Protein AF-A0A2I6QJF5-F1 (afdb_monomer)

Foldseek 3Di:
DDPDVPVVVVVVVQCVVCQVVFHKDFDFAQDPALFQQFKKWFFDDFDDDPDPDTDTDTPDIGHRDDSVVSVVQNVVSRMTTGPVDIGHDPVSVVVVVVVVVVVVPDDDPDD

Secondary structure (DSSP, 8-state):
--S-HHHHHHHHHHHHHHHHTT--EEEEEPPSS--SSSEEEEEEEEEP-SSSS-EEEEEEEEES--HHHHHHHHHHT-EEEEEEEEE--HHHHHHHHHHHHHHHTS-----

pLDDT: mean 85.89, std 14.0, range [46.5, 98.44]

Radius of gyration: 16.75 Å; Cα contacts (8 Å, |Δi|>4): 140; chains: 1; bounding box: 39×40×41 Å

Solvent-accessible surface area (backbone atoms only — not comparable to full-atom values): 6633 Å² total; per-residue (Å²): 135,80,89,56,61,67,63,49,52,49,52,51,62,70,45,43,63,47,16,72,73,70,38,82,42,68,50,69,41,83,59,93,63,51,62,39,91,42,32,35,33,32,57,45,57,76,45,92,68,98,56,101,65,88,48,58,38,79,66,42,82,45,74,45,46,56,57,72,57,22,42,52,35,51,74,65,69,49,37,20,33,53,66,85,50,74,45,59,47,68,72,57,52,55,49,52,50,53,53,53,54,52,63,72,65,57,81,80,80,80,126

Structure (mmCIF, N/CA/C/O backbone):
data_AF-A0A2I6QJF5-F1
#
_entry.id   AF-A0A2I6QJF5-F1
#
loop_
_atom_site.group_PDB
_atom_site.id
_atom_site.type_symbol
_atom_site.label_atom_id
_atom_site.label_alt_id
_atom_site.label_comp_id
_atom_site.label_asym_id
_atom_site.label_entity_id
_atom_site.label_seq_id
_atom_site.pdbx_PDB_ins_code
_atom_site.Cartn_x
_atom_site.Cartn_y
_atom_site.Cartn_z
_atom_site.occupancy
_atom_site.B_iso_or_equiv
_atom_site.auth_seq_id
_atom_site.auth_comp_id
_atom_site.auth_asym_id
_atom_site.auth_atom_id
_atom_site.pdbx_PDB_model_num
ATOM 1 N N . MET A 1 1 ? 16.680 3.646 -1.597 1.00 62.09 1 MET A N 1
ATOM 2 C CA . MET A 1 1 ? 17.160 3.386 -2.972 1.00 62.09 1 MET A CA 1
ATOM 3 C C . MET A 1 1 ? 16.337 2.227 -3.504 1.00 62.09 1 MET A C 1
ATOM 5 O O . MET A 1 1 ? 16.114 1.297 -2.740 1.00 62.09 1 MET A O 1
ATOM 9 N N . ILE A 1 2 ? 15.810 2.315 -4.723 1.00 76.06 2 ILE A N 1
ATOM 10 C CA . ILE A 1 2 ? 15.046 1.218 -5.335 1.00 76.06 2 ILE A CA 1
ATOM 11 C C . ILE A 1 2 ? 16.061 0.307 -6.022 1.00 76.06 2 ILE A C 1
ATOM 13 O O . ILE A 1 2 ? 16.848 0.794 -6.826 1.00 76.06 2 ILE A O 1
ATOM 17 N N . ALA A 1 3 ? 16.087 -0.975 -5.656 1.00 81.00 3 ALA A N 1
ATOM 18 C CA . ALA A 1 3 ? 17.072 -1.920 -6.182 1.00 81.00 3 ALA A CA 1
ATOM 19 C C . ALA A 1 3 ? 16.746 -2.375 -7.614 1.00 81.00 3 ALA A C 1
ATOM 21 O O . ALA A 1 3 ? 17.657 -2.574 -8.411 1.00 81.00 3 ALA A O 1
ATOM 22 N N . ASP A 1 4 ? 15.457 -2.507 -7.936 1.00 87.94 4 ASP A N 1
ATOM 23 C CA . ASP A 1 4 ? 14.967 -2.917 -9.253 1.00 87.94 4 ASP A CA 1
ATOM 24 C C . ASP A 1 4 ? 14.174 -1.774 -9.901 1.00 87.94 4 ASP A C 1
ATOM 26 O O . ASP A 1 4 ? 12.985 -1.560 -9.637 1.00 87.94 4 ASP A O 1
ATOM 30 N N . GLU A 1 5 ? 14.867 -0.981 -10.719 1.00 91.25 5 GLU A N 1
ATOM 31 C CA . GLU A 1 5 ? 14.258 0.145 -11.423 1.00 91.25 5 GLU A CA 1
ATOM 32 C C . GLU A 1 5 ? 13.252 -0.292 -12.491 1.00 91.25 5 GLU A C 1
ATOM 34 O O . GLU A 1 5 ? 12.277 0.423 -12.732 1.00 91.25 5 GLU A O 1
ATOM 39 N N . ASP A 1 6 ? 13.456 -1.442 -13.133 1.00 92.00 6 ASP A N 1
ATOM 40 C CA . ASP A 1 6 ? 12.595 -1.905 -14.221 1.00 92.00 6 ASP A CA 1
ATOM 41 C C . ASP A 1 6 ? 11.254 -2.400 -13.686 1.00 92.00 6 ASP A C 1
ATOM 43 O O . ASP A 1 6 ? 10.202 -2.020 -14.221 1.00 92.00 6 ASP A O 1
ATOM 47 N N . ALA A 1 7 ? 11.272 -3.148 -12.579 1.00 87.62 7 ALA A N 1
ATOM 48 C CA . ALA A 1 7 ? 10.066 -3.530 -11.854 1.00 87.62 7 ALA A CA 1
ATOM 49 C C . ALA A 1 7 ? 9.296 -2.293 -11.369 1.00 87.62 7 ALA A C 1
ATOM 51 O O . ALA A 1 7 ? 8.074 -2.216 -11.526 1.00 87.62 7 ALA A O 1
ATOM 52 N N . PHE A 1 8 ? 9.999 -1.279 -10.852 1.00 88.88 8 PHE A N 1
ATOM 53 C CA . PHE A 1 8 ? 9.363 -0.028 -10.446 1.00 88.88 8 PHE A CA 1
ATOM 54 C C . PHE A 1 8 ? 8.737 0.720 -11.631 1.00 88.88 8 PHE A C 1
ATOM 56 O O . PHE A 1 8 ? 7.577 1.128 -11.563 1.00 88.88 8 PHE A O 1
ATOM 63 N N . ARG A 1 9 ? 9.454 0.864 -12.752 1.00 91.75 9 ARG A N 1
ATOM 64 C CA . ARG A 1 9 ? 8.920 1.499 -13.969 1.00 91.75 9 ARG A CA 1
ATOM 65 C C . ARG A 1 9 ? 7.705 0.745 -14.510 1.00 91.75 9 ARG A C 1
ATOM 67 O O . ARG A 1 9 ? 6.765 1.386 -14.978 1.00 91.75 9 ARG A O 1
ATOM 74 N N . ALA A 1 10 ? 7.702 -0.586 -14.445 1.00 90.25 10 ALA A N 1
ATOM 75 C CA . ALA A 1 10 ? 6.544 -1.397 -14.809 1.00 90.25 10 ALA A CA 1
ATOM 76 C C . ALA A 1 10 ? 5.354 -1.126 -13.879 1.00 90.25 10 ALA A C 1
ATOM 78 O O . ALA A 1 10 ? 4.265 -0.828 -14.367 1.00 90.25 10 ALA A O 1
ATOM 79 N N . ALA A 1 11 ? 5.572 -1.120 -12.561 1.00 89.75 11 ALA A N 1
ATOM 80 C CA . ALA A 1 11 ? 4.535 -0.793 -11.586 1.00 89.75 11 ALA A CA 1
ATOM 81 C C . ALA A 1 11 ? 3.935 0.602 -11.830 1.00 89.75 11 ALA A C 1
ATOM 83 O O . ALA A 1 11 ? 2.715 0.757 -11.817 1.00 89.75 11 ALA A O 1
ATOM 84 N N . VAL A 1 12 ? 4.770 1.607 -12.122 1.00 91.12 12 VAL A N 1
ATOM 85 C CA . VAL A 1 12 ? 4.302 2.959 -12.465 1.00 91.12 12 VAL A CA 1
ATOM 86 C C . VAL A 1 12 ? 3.446 2.945 -13.731 1.00 91.12 12 VAL A C 1
ATOM 88 O O . VAL A 1 12 ? 2.350 3.499 -13.706 1.00 91.12 12 VAL A O 1
ATOM 91 N N . ARG A 1 13 ? 3.896 2.295 -14.815 1.00 91.31 13 ARG A N 1
ATOM 92 C CA . ARG A 1 13 ? 3.116 2.198 -16.065 1.00 91.31 13 ARG A CA 1
ATOM 93 C C . ARG A 1 13 ? 1.745 1.563 -15.841 1.00 91.31 13 ARG A C 1
ATOM 95 O O . ARG A 1 13 ? 0.760 2.062 -16.370 1.00 91.31 13 ARG A O 1
ATOM 102 N N . ASN A 1 14 ? 1.671 0.530 -15.009 1.00 88.62 14 ASN A N 1
ATOM 103 C CA . ASN A 1 14 ? 0.419 -0.174 -14.721 1.00 88.62 14 ASN A CA 1
ATOM 104 C C . ASN A 1 14 ? -0.490 0.607 -13.758 1.00 88.62 14 ASN A C 1
ATOM 106 O O . ASN A 1 14 ? -1.705 0.439 -13.764 1.00 88.62 14 ASN A O 1
ATOM 110 N N . ALA A 1 15 ? 0.078 1.507 -12.954 1.00 90.19 15 ALA A N 1
ATOM 111 C CA . ALA A 1 15 ? -0.675 2.425 -12.107 1.00 90.19 15 ALA A CA 1
ATOM 112 C C . ALA A 1 15 ? -1.246 3.635 -12.876 1.00 90.19 15 ALA A C 1
ATOM 114 O O . ALA A 1 15 ? -2.191 4.269 -12.398 1.00 90.19 15 ALA A O 1
ATOM 115 N N . MET A 1 16 ? -0.692 3.974 -14.051 1.00 90.69 16 MET A N 1
ATOM 116 C CA . MET A 1 16 ? -1.103 5.153 -14.825 1.00 90.69 16 MET A CA 1
ATOM 117 C C . MET A 1 16 ? -2.599 5.166 -15.175 1.00 90.69 16 MET A C 1
ATOM 119 O O . MET A 1 16 ? -3.222 6.186 -14.877 1.00 90.69 16 MET A O 1
ATOM 123 N N . PRO A 1 17 ? -3.217 4.089 -15.707 1.00 89.50 17 PRO A N 1
ATOM 124 C CA . PRO A 1 17 ? -4.642 4.105 -16.052 1.00 89.50 17 PRO A CA 1
ATOM 125 C C . PRO A 1 17 ? -5.544 4.434 -14.857 1.00 89.50 17 PRO A C 1
ATOM 127 O O . PRO A 1 17 ? -6.481 5.220 -14.977 1.00 89.50 17 PRO A O 1
ATOM 130 N N . TYR A 1 18 ? -5.222 3.913 -13.668 1.00 89.50 18 TYR A N 1
ATOM 131 C CA . TYR A 1 18 ? -5.959 4.223 -12.442 1.00 89.50 18 TYR A CA 1
ATOM 132 C C . TYR A 1 18 ? -5.822 5.704 -12.066 1.00 89.50 18 TYR A C 1
ATOM 134 O O . TYR A 1 18 ? -6.812 6.374 -11.771 1.00 89.50 18 TYR A O 1
ATOM 142 N N . ALA A 1 19 ? -4.603 6.248 -12.102 1.00 90.19 19 ALA A N 1
ATOM 143 C CA . ALA A 1 19 ? -4.368 7.663 -11.823 1.00 90.19 19 ALA A CA 1
ATOM 144 C C . ALA A 1 19 ? -5.059 8.582 -12.849 1.00 90.19 19 ALA A C 1
ATOM 146 O O . ALA A 1 19 ? -5.598 9.632 -12.483 1.00 90.19 19 ALA A O 1
ATOM 147 N N . GLU A 1 20 ? -5.079 8.182 -14.123 1.00 88.88 20 GLU A N 1
ATOM 148 C CA . GLU A 1 20 ? -5.758 8.892 -15.206 1.00 88.88 20 GLU A CA 1
ATOM 149 C C . GLU A 1 20 ? -7.276 8.884 -15.049 1.00 88.88 20 GLU A C 1
ATOM 151 O O . GLU A 1 20 ? -7.895 9.929 -15.266 1.00 88.88 20 GLU A O 1
ATOM 156 N N . ALA A 1 21 ? -7.840 7.767 -14.580 1.00 87.94 21 ALA A N 1
ATOM 157 C CA . ALA A 1 21 ? -9.240 7.620 -14.182 1.00 87.94 21 ALA A CA 1
ATOM 158 C C . ALA A 1 21 ? -9.590 8.369 -12.882 1.00 87.94 21 ALA A C 1
ATOM 160 O O . ALA A 1 21 ? -10.701 8.258 -12.368 1.00 87.94 21 ALA A O 1
ATOM 161 N N . GLY A 1 22 ? -8.648 9.132 -12.321 1.00 86.69 22 GLY A N 1
ATOM 162 C CA . GLY A 1 22 ? -8.877 9.893 -11.106 1.00 86.69 22 GLY A CA 1
ATOM 163 C C . GLY A 1 22 ? -8.920 9.008 -9.865 1.00 86.69 22 GLY A C 1
ATOM 164 O O . GLY A 1 22 ? -9.688 9.307 -8.958 1.00 86.69 22 GLY A O 1
ATOM 165 N N . LYS A 1 23 ? -8.090 7.953 -9.784 1.00 89.00 23 LYS A N 1
ATOM 166 C CA . LYS A 1 23 ? -7.763 7.204 -8.547 1.00 89.00 23 LYS A CA 1
ATOM 167 C C . LYS A 1 23 ? -6.427 7.668 -7.946 1.00 89.00 23 LYS A C 1
ATOM 169 O O . LYS A 1 23 ? -5.652 8.371 -8.594 1.00 89.00 23 LYS A O 1
ATOM 174 N N . LEU A 1 24 ? -6.288 7.502 -6.627 1.00 91.31 24 LEU A N 1
ATOM 175 C CA . LEU A 1 24 ? -5.108 7.914 -5.862 1.00 91.31 24 LEU A CA 1
ATOM 176 C C . LEU A 1 24 ? -4.378 6.617 -5.584 1.00 91.31 24 LEU A C 1
ATOM 178 O O . LEU A 1 24 ? -4.862 5.805 -4.801 1.00 91.31 24 LEU A O 1
ATOM 182 N N . VAL A 1 25 ? -3.280 6.397 -6.290 1.00 93.50 25 VAL A N 1
ATOM 183 C CA . VAL A 1 25 ? -2.579 5.120 -6.252 1.00 93.50 25 VAL A CA 1
ATOM 184 C C . VAL A 1 25 ? -1.425 5.224 -5.269 1.00 93.50 25 VAL A C 1
ATOM 186 O O . VAL A 1 25 ? -0.744 6.246 -5.207 1.00 93.50 25 VAL A O 1
ATOM 189 N N . THR A 1 26 ? -1.198 4.160 -4.512 1.00 94.88 26 THR A N 1
ATOM 190 C CA . THR A 1 26 ? -0.020 3.974 -3.665 1.00 94.88 26 THR A CA 1
ATOM 191 C C . THR A 1 26 ? 0.635 2.642 -4.010 1.00 94.88 26 THR A C 1
ATOM 193 O O . THR A 1 26 ? -0.011 1.755 -4.571 1.00 94.88 26 THR A O 1
ATOM 196 N N . PHE A 1 27 ? 1.920 2.507 -3.699 1.00 94.19 27 PHE A N 1
ATOM 197 C CA . PHE A 1 27 ? 2.700 1.310 -3.997 1.00 94.19 27 PHE A CA 1
ATOM 198 C C . PHE A 1 27 ? 3.011 0.568 -2.698 1.00 94.19 27 PHE A C 1
ATOM 200 O O . PHE A 1 27 ? 3.695 1.102 -1.820 1.00 94.19 27 PHE A O 1
ATOM 207 N N . GLY A 1 28 ? 2.491 -0.653 -2.580 1.00 94.00 28 GLY A N 1
ATOM 208 C CA . GLY A 1 28 ? 2.764 -1.546 -1.458 1.00 94.00 28 GLY A CA 1
ATOM 209 C C . GLY A 1 28 ? 4.017 -2.387 -1.696 1.00 94.00 28 GLY A C 1
ATOM 210 O O . GLY A 1 28 ? 4.233 -2.870 -2.807 1.00 94.00 28 GLY A O 1
ATOM 211 N N . ILE A 1 29 ? 4.825 -2.583 -0.656 1.00 94.25 29 ILE A N 1
ATOM 212 C CA . ILE A 1 29 ? 5.951 -3.528 -0.659 1.00 94.25 29 ILE A CA 1
ATOM 213 C C . ILE A 1 29 ? 5.528 -4.769 0.128 1.00 94.25 29 ILE A C 1
ATOM 215 O O . ILE A 1 29 ? 4.939 -4.644 1.201 1.00 94.25 29 ILE A O 1
ATOM 219 N N . VAL A 1 30 ? 5.798 -5.963 -0.405 1.00 94.69 30 VAL A N 1
ATOM 220 C CA . VAL A 1 30 ? 5.536 -7.218 0.315 1.00 94.69 30 VAL A CA 1
ATOM 221 C C . VAL A 1 30 ? 6.461 -7.270 1.535 1.00 94.69 30 VAL A C 1
ATOM 223 O O . VAL A 1 30 ? 7.677 -7.206 1.349 1.00 94.69 30 VAL A O 1
ATOM 226 N N . PRO A 1 31 ? 5.920 -7.350 2.760 1.00 95.38 31 PRO A N 1
ATOM 227 C CA . PRO A 1 31 ? 6.738 -7.375 3.957 1.00 95.38 31 PRO A CA 1
ATOM 228 C C . PRO A 1 31 ? 7.382 -8.754 4.119 1.00 95.38 31 PRO A C 1
ATOM 230 O O . PRO A 1 31 ? 6.713 -9.779 3.985 1.00 95.38 31 PRO A O 1
ATOM 233 N N . ASP A 1 32 ? 8.670 -8.781 4.441 1.00 95.62 32 ASP A N 1
ATOM 234 C CA . ASP A 1 32 ? 9.426 -9.996 4.774 1.00 95.62 32 ASP A CA 1
ATOM 235 C C . ASP A 1 32 ? 9.685 -10.136 6.288 1.00 95.62 32 ASP A C 1
ATOM 237 O O . ASP A 1 32 ? 10.093 -11.200 6.757 1.00 95.62 32 ASP A O 1
ATOM 241 N N . LEU A 1 33 ? 9.393 -9.090 7.070 1.00 96.88 33 LEU A N 1
ATOM 242 C CA . LEU A 1 33 ? 9.522 -9.054 8.528 1.00 96.88 33 LEU A CA 1
ATOM 243 C C . LEU A 1 33 ? 8.495 -8.096 9.173 1.00 96.88 33 LEU A C 1
ATOM 245 O O . LEU A 1 33 ? 7.969 -7.205 8.506 1.00 96.88 33 LEU A O 1
ATOM 249 N N . PRO A 1 34 ? 8.167 -8.249 10.471 1.00 97.25 34 PRO A N 1
ATOM 250 C CA . PRO A 1 34 ? 7.171 -7.415 11.150 1.00 97.25 34 PRO A CA 1
ATOM 251 C C . PRO A 1 34 ? 7.759 -6.069 11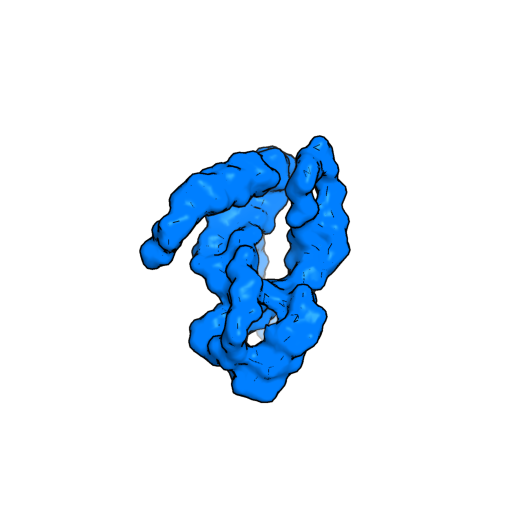.615 1.00 97.25 34 PRO A C 1
ATOM 253 O O . PRO A 1 34 ? 7.909 -5.823 12.811 1.00 97.25 34 PRO A O 1
ATOM 256 N N . GLU A 1 35 ? 8.110 -5.191 10.672 1.00 96.94 35 GLU A N 1
ATOM 257 C CA . GLU A 1 35 ? 8.663 -3.862 10.975 1.00 96.94 35 GLU A CA 1
ATOM 258 C C . GLU A 1 35 ? 7.613 -2.968 11.653 1.00 96.94 35 GLU A C 1
ATOM 260 O O . GLU A 1 35 ? 6.474 -2.890 11.200 1.00 96.94 35 GLU A O 1
ATOM 265 N N . THR A 1 36 ? 7.986 -2.266 12.722 1.00 97.44 36 THR A N 1
ATOM 266 C CA . THR A 1 36 ? 7.087 -1.377 13.489 1.00 97.44 36 THR A CA 1
ATOM 267 C C . THR A 1 36 ? 7.288 0.100 13.144 1.00 97.44 36 THR A C 1
ATOM 269 O O . THR A 1 36 ? 6.425 0.932 13.415 1.00 97.44 36 THR A O 1
ATOM 272 N N . GLY A 1 37 ? 8.406 0.441 12.499 1.00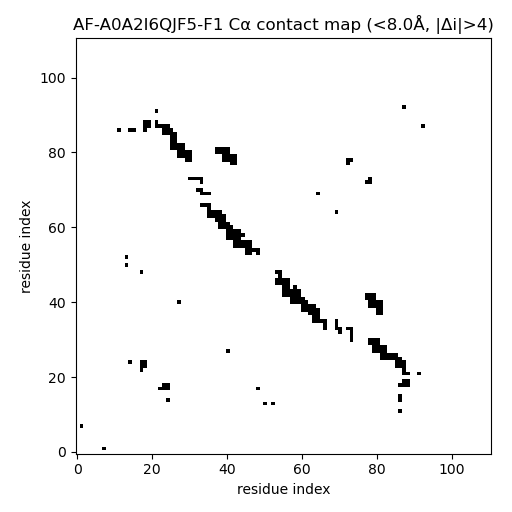 95.81 37 GLY A N 1
ATOM 273 C CA . GLY A 1 37 ? 8.712 1.786 12.017 1.00 95.81 37 GLY A CA 1
ATOM 274 C C . GLY A 1 37 ? 7.974 2.187 10.737 1.00 95.81 37 GLY A C 1
ATOM 275 O O . GLY A 1 37 ? 8.002 3.366 10.377 1.00 95.81 37 GLY A O 1
ATOM 276 N N . TYR A 1 38 ? 7.314 1.244 10.060 1.00 95.81 38 TYR A N 1
ATOM 277 C CA . TYR A 1 38 ? 6.615 1.473 8.794 1.00 95.81 38 TYR A CA 1
ATOM 278 C C . TYR A 1 38 ? 5.098 1.549 8.957 1.00 95.81 38 TYR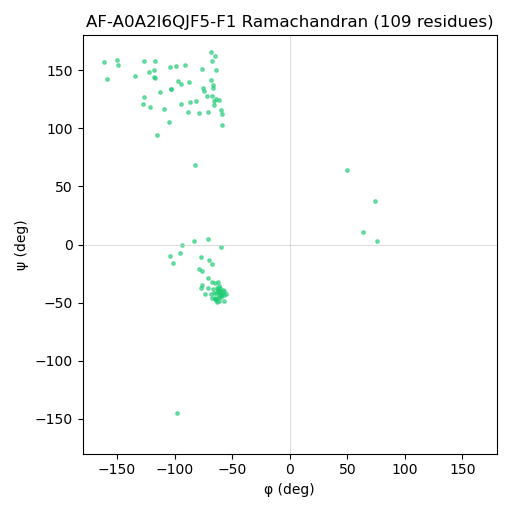 A C 1
ATOM 280 O O . TYR A 1 38 ? 4.500 0.957 9.857 1.00 95.81 38 TYR A O 1
ATOM 288 N N . GLY A 1 39 ? 4.465 2.275 8.037 1.00 97.19 39 GLY A N 1
ATOM 289 C CA . GLY A 1 39 ? 3.033 2.156 7.804 1.00 97.19 39 GLY A CA 1
ATOM 290 C C . GLY A 1 39 ? 2.710 0.880 7.023 1.00 97.19 39 GLY A C 1
ATOM 291 O O . GLY A 1 39 ? 3.513 0.416 6.215 1.00 97.19 39 GLY A O 1
ATOM 292 N N . TYR A 1 40 ? 1.519 0.335 7.239 1.00 98.12 40 TYR A N 1
ATOM 293 C CA . TYR A 1 40 ? 0.966 -0.808 6.525 1.00 98.12 40 TYR A CA 1
ATOM 294 C C . TYR A 1 40 ? -0.309 -0.412 5.781 1.00 98.12 40 TYR A C 1
ATOM 296 O O . TYR A 1 40 ? -1.070 0.456 6.211 1.00 98.12 40 TYR A O 1
ATOM 304 N N . ILE A 1 41 ? -0.551 -1.092 4.669 1.00 98.12 41 ILE A N 1
ATOM 305 C CA . ILE A 1 41 ? -1.717 -0.947 3.809 1.00 98.12 41 ILE A CA 1
ATOM 306 C C . ILE A 1 41 ? -2.391 -2.308 3.751 1.00 98.12 41 ILE A C 1
ATOM 308 O O . ILE A 1 41 ? -1.786 -3.267 3.272 1.00 98.12 41 ILE A O 1
ATOM 312 N N . ARG A 1 42 ? -3.639 -2.399 4.212 1.00 98.06 42 ARG A N 1
ATOM 313 C CA . ARG A 1 42 ? -4.460 -3.591 3.994 1.00 98.06 42 ARG A CA 1
ATOM 314 C C . ARG A 1 42 ? -5.056 -3.529 2.595 1.00 98.06 42 ARG A C 1
ATOM 316 O O . ARG A 1 42 ? -5.764 -2.564 2.283 1.00 98.06 42 ARG A O 1
ATOM 323 N N . ARG A 1 43 ? -4.819 -4.552 1.772 1.00 96.69 43 ARG A N 1
ATOM 324 C CA . ARG A 1 43 ? -5.537 -4.675 0.496 1.00 96.69 43 ARG A CA 1
ATOM 325 C C . ARG A 1 43 ? -7.012 -4.985 0.745 1.00 96.69 43 ARG A C 1
ATOM 327 O O . ARG A 1 43 ? -7.356 -5.732 1.657 1.00 96.69 43 ARG A O 1
ATOM 334 N N . GLY A 1 44 ? -7.865 -4.386 -0.065 1.00 95.31 44 GLY A N 1
ATOM 335 C CA . GLY A 1 44 ? -9.274 -4.715 -0.187 1.00 95.31 44 GLY A CA 1
ATOM 336 C C . GLY A 1 44 ? -9.514 -5.622 -1.386 1.00 95.31 44 GLY A C 1
ATOM 337 O O . GLY A 1 44 ? -8.691 -6.472 -1.730 1.00 95.31 44 GLY A O 1
ATOM 338 N N . GLU A 1 45 ? -10.657 -5.421 -2.027 1.00 93.75 45 GLU A N 1
ATOM 339 C CA . GLU A 1 45 ? -11.039 -6.153 -3.228 1.00 93.75 45 GLU A CA 1
ATOM 340 C C . GLU A 1 45 ? -10.138 -5.801 -4.416 1.00 93.75 45 GLU A C 1
ATOM 342 O O . GLU A 1 45 ? -9.496 -4.746 -4.457 1.00 93.75 45 GLU A O 1
ATOM 347 N N . VAL A 1 46 ? -10.093 -6.701 -5.397 1.00 90.81 46 VAL A N 1
ATOM 348 C CA . VAL A 1 46 ? -9.433 -6.433 -6.675 1.00 90.81 46 VAL A CA 1
ATOM 349 C C . VAL A 1 46 ? -10.132 -5.253 -7.342 1.00 90.81 46 VAL A C 1
ATOM 351 O O . VAL A 1 46 ? -11.344 -5.276 -7.550 1.00 90.81 46 VAL A O 1
ATOM 354 N N . SER A 1 47 ? -9.365 -4.221 -7.681 1.00 85.69 47 SER A N 1
ATOM 355 C CA . SER A 1 47 ? -9.879 -3.095 -8.448 1.00 85.69 47 SER A CA 1
ATOM 356 C C . SER A 1 47 ? -10.057 -3.539 -9.897 1.00 85.69 47 SER A C 1
ATOM 358 O O . SER A 1 47 ? -9.170 -4.167 -10.479 1.00 85.69 47 SER A O 1
ATOM 360 N N . ALA A 1 48 ? -11.216 -3.241 -10.478 1.00 76.38 48 ALA A N 1
ATOM 361 C CA . ALA A 1 48 ? -11.482 -3.554 -11.873 1.00 76.38 48 ALA A CA 1
ATOM 362 C C . ALA A 1 48 ? -10.551 -2.724 -12.771 1.00 76.38 48 ALA A C 1
ATOM 364 O O . ALA A 1 48 ? -10.548 -1.493 -12.706 1.00 76.38 48 ALA A O 1
ATOM 365 N N . GLY A 1 49 ? -9.775 -3.401 -13.614 1.00 66.50 49 GLY A N 1
ATOM 366 C CA . GLY A 1 49 ? -8.867 -2.781 -14.571 1.00 66.50 49 GLY A CA 1
ATOM 367 C C . GLY A 1 49 ? -8.715 -3.642 -15.820 1.00 66.50 49 GLY A C 1
ATOM 368 O O . GLY A 1 49 ? -8.918 -4.851 -15.782 1.00 66.50 49 GLY A O 1
ATOM 369 N N . GLU A 1 50 ? -8.378 -3.004 -16.938 1.00 57.59 50 GLU A N 1
ATOM 370 C CA . GLU A 1 50 ? -8.298 -3.635 -18.266 1.00 57.59 50 GLU A CA 1
ATOM 371 C C . GLU A 1 50 ? -6.962 -4.357 -18.536 1.00 57.59 50 GLU A C 1
ATOM 373 O O . GLU A 1 50 ? -6.745 -4.844 -19.642 1.00 57.59 50 GLU A O 1
ATOM 378 N N . GLN A 1 51 ? -6.042 -4.412 -17.567 1.00 59.94 51 GLN A N 1
ATOM 379 C CA . GLN A 1 51 ? -4.662 -4.863 -17.788 1.00 59.94 51 GLN A CA 1
ATOM 380 C C . GLN A 1 51 ? -4.302 -6.125 -16.998 1.00 59.94 51 GLN A C 1
ATOM 382 O O . GLN A 1 51 ? -4.871 -6.401 -15.946 1.00 59.94 51 GLN A O 1
ATOM 387 N N . ASP A 1 52 ? -3.271 -6.830 -17.476 1.00 62.06 52 ASP A N 1
ATOM 388 C CA . ASP A 1 52 ? -2.722 -8.083 -16.926 1.00 62.06 52 ASP A CA 1
ATOM 389 C C . ASP A 1 52 ? -2.200 -7.990 -15.473 1.00 62.06 52 ASP A C 1
ATOM 391 O O . ASP A 1 52 ? -1.755 -8.990 -14.907 1.00 62.06 52 ASP A O 1
ATOM 395 N N . MET A 1 53 ? -2.235 -6.809 -14.842 1.00 68.06 53 MET A N 1
ATOM 396 C CA . MET A 1 53 ? -1.828 -6.610 -13.451 1.00 68.06 53 MET A CA 1
ATOM 397 C C . MET A 1 53 ? -2.996 -6.254 -12.531 1.00 68.06 53 MET A C 1
ATOM 399 O O . MET A 1 53 ? -3.760 -5.319 -12.766 1.00 68.06 53 MET A O 1
ATOM 403 N N . VAL A 1 54 ? -3.053 -6.980 -11.415 1.00 79.94 54 VAL A N 1
ATOM 404 C CA . VAL A 1 54 ? -4.061 -6.845 -10.363 1.00 79.94 54 VAL A CA 1
ATOM 405 C C . VAL A 1 54 ? -3.718 -5.649 -9.473 1.00 79.94 54 VAL A C 1
ATOM 407 O O . VAL A 1 54 ? -2.728 -5.680 -8.740 1.00 79.94 54 VAL A O 1
ATOM 410 N N . ALA A 1 55 ? -4.544 -4.605 -9.513 1.00 89.44 55 ALA A N 1
ATOM 411 C CA . ALA A 1 55 ? -4.575 -3.585 -8.470 1.00 89.44 55 ALA A CA 1
ATOM 412 C C . ALA A 1 55 ? -5.604 -3.970 -7.401 1.00 89.44 55 ALA A C 1
ATOM 414 O O . ALA A 1 55 ? -6.577 -4.668 -7.683 1.00 89.44 55 ALA A O 1
ATOM 415 N N . PHE A 1 56 ? -5.413 -3.487 -6.178 1.00 93.69 56 PHE A N 1
ATOM 416 C CA . PHE A 1 56 ? -6.368 -3.659 -5.088 1.00 93.69 56 PHE A CA 1
ATOM 417 C C . PHE A 1 56 ? -6.873 -2.296 -4.635 1.00 93.69 56 PHE A C 1
ATOM 419 O O . PHE A 1 56 ? -6.111 -1.327 -4.596 1.00 93.69 56 PHE A O 1
ATOM 426 N N . GLU A 1 57 ? -8.143 -2.224 -4.254 1.00 94.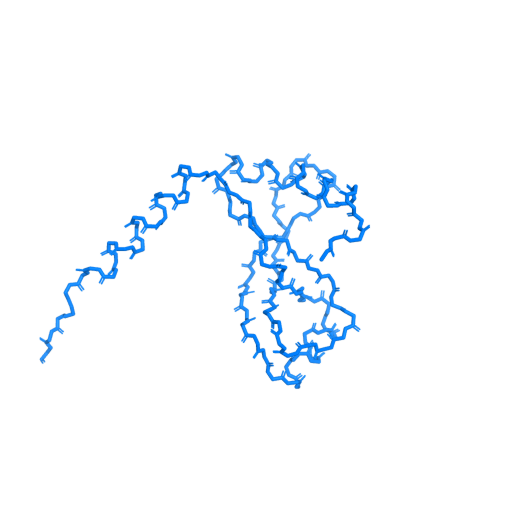94 57 GLU A N 1
ATOM 427 C CA . GLU A 1 57 ? -8.624 -1.101 -3.457 1.00 94.94 57 GLU A CA 1
ATOM 428 C C . GLU A 1 57 ? -7.909 -1.107 -2.095 1.00 94.94 57 GLU A C 1
ATOM 430 O O . GLU A 1 57 ? -7.505 -2.155 -1.588 1.00 94.94 57 GLU A O 1
ATOM 435 N N . VAL A 1 58 ? -7.726 0.065 -1.486 1.00 95.50 58 VAL A N 1
ATOM 436 C CA . VAL A 1 58 ? -7.127 0.151 -0.149 1.00 95.50 58 VAL A CA 1
ATOM 437 C C . VAL A 1 58 ? -8.230 0.045 0.893 1.00 95.50 58 VAL A C 1
ATOM 439 O O . VAL A 1 58 ? -9.058 0.944 1.016 1.00 95.50 58 VAL A O 1
ATOM 442 N N . ALA A 1 59 ? -8.221 -1.039 1.669 1.00 97.19 59 ALA A N 1
ATOM 443 C CA . ALA A 1 59 ? -9.180 -1.224 2.752 1.00 97.19 59 ALA A CA 1
ATOM 444 C C . ALA A 1 59 ? -8.815 -0.385 3.983 1.00 97.19 59 ALA A C 1
ATOM 446 O O . ALA A 1 59 ? -9.695 0.128 4.672 1.00 97.19 59 ALA A O 1
ATOM 447 N N . GLN A 1 60 ? -7.518 -0.253 4.284 1.00 97.00 60 GLN A N 1
ATOM 448 C CA . GLN A 1 60 ? -7.060 0.439 5.486 1.00 97.00 6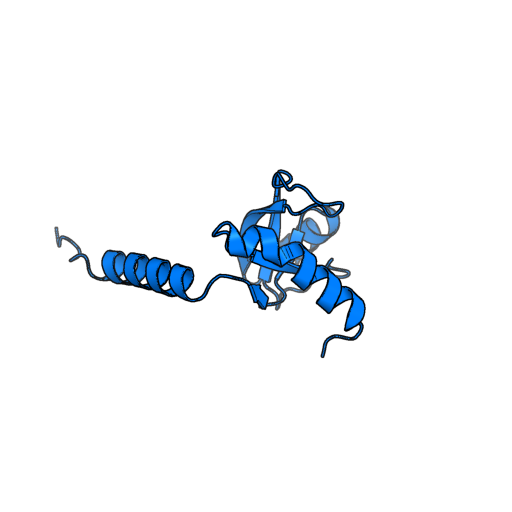0 GLN A CA 1
ATOM 449 C C . GLN A 1 60 ? -5.607 0.907 5.368 1.00 97.00 60 GLN A C 1
ATOM 451 O O . GLN A 1 60 ? -4.757 0.170 4.870 1.00 97.00 60 GLN A O 1
ATOM 456 N N . PHE A 1 61 ? -5.317 2.090 5.918 1.00 96.75 61 PHE A N 1
ATOM 457 C CA . PHE A 1 61 ? -3.963 2.531 6.260 1.00 96.75 61 PHE A CA 1
ATOM 458 C C . PHE A 1 61 ? -3.745 2.411 7.770 1.00 96.75 61 PHE A C 1
ATOM 460 O O . PHE A 1 61 ? -4.595 2.829 8.559 1.00 96.75 61 PHE A O 1
ATOM 467 N N . VAL A 1 62 ? -2.606 1.852 8.172 1.00 96.75 62 VAL A N 1
ATOM 468 C CA . VAL A 1 62 ? -2.198 1.712 9.573 1.00 96.75 62 VAL A CA 1
ATOM 469 C C . VAL A 1 62 ? -0.801 2.289 9.721 1.00 96.75 62 VAL A C 1
ATOM 471 O O . VAL A 1 62 ? 0.121 1.812 9.076 1.00 96.75 62 VAL A O 1
ATOM 474 N N . GLU A 1 63 ? -0.620 3.293 10.569 1.00 96.25 63 GLU A N 1
ATOM 475 C CA . GLU A 1 63 ? 0.696 3.894 10.793 1.00 96.25 63 GLU A CA 1
ATOM 476 C C . GLU A 1 63 ? 1.365 3.242 12.005 1.00 96.25 63 GLU A C 1
ATOM 478 O O . GLU A 1 63 ? 0.819 3.303 13.106 1.00 96.25 63 GLU A O 1
ATOM 483 N N . LYS A 1 64 ? 2.546 2.645 11.799 1.00 95.38 64 LYS A N 1
ATOM 484 C CA . LYS A 1 64 ? 3.466 2.195 12.859 1.00 95.38 64 LYS A CA 1
ATOM 485 C C . LYS A 1 64 ? 2.793 1.340 13.945 1.00 95.38 64 LYS A C 1
ATOM 487 O O . LYS A 1 64 ? 2.697 1.765 15.101 1.00 95.38 64 LYS A O 1
ATOM 492 N N . PRO A 1 65 ? 2.280 0.147 13.581 1.00 96.75 65 PRO A N 1
ATOM 493 C CA . PRO A 1 65 ? 1.654 -0.752 14.541 1.00 96.75 65 PRO A CA 1
ATOM 494 C C . PRO A 1 65 ? 2.661 -1.258 15.583 1.00 96.75 65 PRO A C 1
ATOM 496 O O . PRO A 1 65 ? 3.875 -1.230 15.377 1.00 96.75 65 PRO A O 1
ATOM 499 N N . ASN A 1 66 ? 2.151 -1.781 16.702 1.00 98.25 66 ASN A N 1
ATOM 500 C CA . ASN A 1 66 ? 2.989 -2.525 17.641 1.00 98.25 66 ASN A CA 1
ATOM 501 C C . ASN A 1 66 ? 3.460 -3.862 17.027 1.00 98.25 66 ASN A C 1
ATOM 503 O O . ASN A 1 66 ? 2.925 -4.322 16.016 1.00 98.25 66 ASN A O 1
ATOM 507 N N . LEU A 1 67 ? 4.458 -4.492 17.653 1.00 98.25 67 LEU A N 1
ATOM 508 C CA . LEU A 1 67 ? 5.091 -5.705 17.128 1.00 98.25 67 LEU A CA 1
ATOM 509 C C . LEU A 1 67 ? 4.106 -6.872 16.943 1.00 98.25 67 LEU A C 1
ATOM 511 O O . LEU A 1 67 ? 4.135 -7.524 15.905 1.00 98.25 67 LEU A O 1
ATOM 515 N N . GLU A 1 68 ? 3.221 -7.110 17.913 1.00 98.44 68 GLU A N 1
ATOM 516 C CA . GLU A 1 68 ? 2.210 -8.180 17.850 1.00 98.44 68 GLU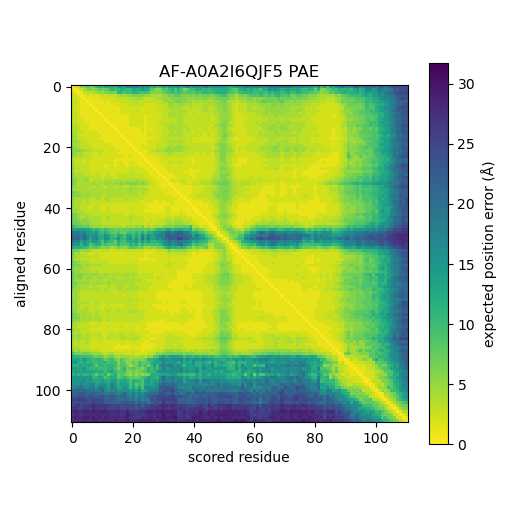 A CA 1
ATOM 517 C C . GLU A 1 68 ? 1.277 -8.000 16.643 1.00 98.44 68 GLU A C 1
ATOM 519 O O . GLU A 1 68 ? 1.010 -8.930 15.882 1.00 98.44 68 GLU A O 1
ATOM 524 N N . THR A 1 69 ? 0.839 -6.765 16.412 1.00 98.00 69 THR A N 1
ATOM 525 C CA . THR A 1 69 ? -0.019 -6.415 15.278 1.00 98.00 69 THR A CA 1
ATOM 526 C C . THR A 1 69 ? 0.735 -6.548 13.952 1.00 98.00 69 THR A C 1
ATOM 528 O O . THR A 1 69 ? 0.199 -7.102 12.994 1.00 98.00 69 THR A O 1
ATOM 531 N N . ALA A 1 70 ? 1.993 -6.098 13.886 1.00 98.06 70 ALA A N 1
ATOM 532 C CA . ALA A 1 70 ? 2.833 -6.254 12.698 1.00 98.06 70 ALA A CA 1
ATOM 533 C C . ALA A 1 70 ? 3.054 -7.736 12.342 1.00 98.06 70 ALA A C 1
ATOM 535 O O . ALA A 1 70 ? 2.971 -8.110 11.174 1.00 98.06 70 ALA A O 1
ATOM 536 N N . GLN A 1 71 ? 3.262 -8.599 13.341 1.00 98.38 71 GLN A N 1
ATOM 537 C CA . GLN A 1 71 ? 3.364 -10.049 13.146 1.00 98.38 71 GLN A CA 1
ATOM 538 C C . GLN A 1 71 ? 2.088 -10.633 12.534 1.00 98.38 71 GLN A C 1
ATOM 540 O O . GLN A 1 71 ? 2.169 -11.393 11.569 1.00 98.38 71 GLN A O 1
ATOM 545 N N . ALA A 1 72 ? 0.915 -10.240 13.040 1.00 98.12 72 ALA A N 1
ATOM 546 C CA . ALA A 1 72 ? -0.365 -10.667 12.480 1.00 98.12 72 ALA A CA 1
ATOM 547 C C . ALA A 1 72 ? -0.552 -10.195 11.026 1.00 98.12 72 ALA A C 1
ATOM 549 O O . ALA A 1 72 ? -1.036 -10.951 10.182 1.00 98.12 72 ALA A O 1
ATOM 550 N N . TYR A 1 73 ? -0.125 -8.971 10.707 1.00 98.00 73 TYR A N 1
ATOM 551 C CA . TYR A 1 73 ? -0.198 -8.419 9.353 1.00 98.00 73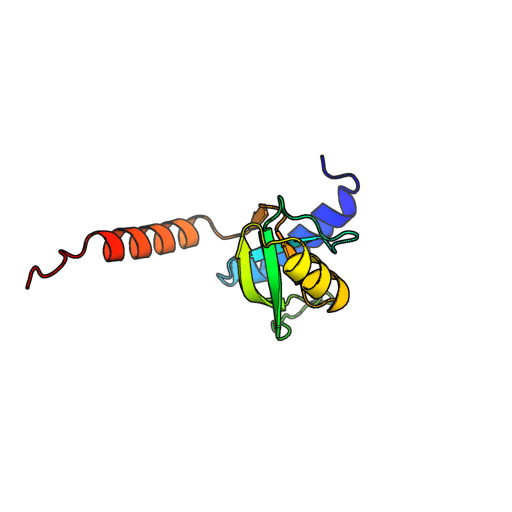 TYR A CA 1
ATOM 552 C C . TYR A 1 73 ? 0.651 -9.205 8.360 1.00 98.00 73 TYR A C 1
ATOM 554 O O . TYR A 1 73 ? 0.131 -9.620 7.322 1.00 98.00 73 TYR A O 1
ATOM 562 N N . VAL A 1 74 ? 1.913 -9.476 8.696 1.00 97.19 74 VAL A N 1
ATOM 563 C CA . VAL A 1 74 ? 2.802 -10.286 7.851 1.00 97.19 74 VAL A CA 1
ATOM 564 C C . VAL A 1 74 ? 2.246 -11.701 7.684 1.00 97.19 74 VAL A C 1
ATOM 566 O O . VAL A 1 74 ? 2.159 -12.194 6.562 1.00 97.19 74 VAL A O 1
ATOM 569 N N . ALA A 1 75 ? 1.789 -12.329 8.773 1.00 97.62 75 ALA A N 1
ATOM 570 C CA . ALA A 1 75 ? 1.235 -13.683 8.740 1.00 97.62 75 ALA A CA 1
ATOM 571 C C . ALA A 1 75 ? -0.036 -13.802 7.880 1.00 97.62 75 ALA A C 1
ATOM 573 O O . ALA A 1 75 ? -0.268 -14.844 7.272 1.00 97.62 75 ALA A O 1
ATOM 574 N N . SER A 1 76 ? -0.853 -12.747 7.809 1.00 97.12 76 SER A N 1
ATOM 575 C CA . SER A 1 76 ? -2.083 -12.752 7.006 1.00 97.12 76 SER A CA 1
ATOM 576 C C . SER A 1 76 ? -1.834 -12.737 5.492 1.00 97.12 76 SER A C 1
ATOM 578 O O . SER A 1 76 ? -2.677 -13.200 4.728 1.00 97.12 76 SER A O 1
ATOM 580 N N . GLY A 1 77 ? -0.718 -12.152 5.037 1.00 96.31 77 GLY A N 1
ATOM 581 C CA . GLY A 1 77 ? -0.484 -11.864 3.616 1.00 96.31 77 GLY A CA 1
ATOM 582 C C . GLY A 1 77 ? -1.470 -10.857 2.995 1.00 96.31 77 GLY A C 1
ATOM 583 O O . GLY A 1 77 ? -1.512 -10.704 1.774 1.00 96.31 77 GLY A O 1
ATOM 584 N N . GLU A 1 78 ? -2.290 -10.177 3.805 1.00 97.19 78 GLU A N 1
ATOM 585 C CA . GLU A 1 78 ? -3.238 -9.142 3.359 1.00 97.19 78 GLU A CA 1
ATOM 586 C C . GLU A 1 78 ? -2.678 -7.720 3.475 1.00 97.19 78 GLU A C 1
ATOM 588 O O . GLU A 1 78 ? -3.312 -6.759 3.032 1.00 97.19 78 GLU A O 1
ATOM 593 N N . TYR A 1 79 ? -1.506 -7.570 4.084 1.00 97.94 79 TYR A N 1
ATOM 594 C CA . TYR A 1 79 ? -0.908 -6.275 4.356 1.00 97.94 79 TYR A CA 1
ATOM 595 C C . TYR A 1 79 ? 0.411 -6.101 3.615 1.00 97.94 79 TYR A C 1
ATOM 597 O O . TYR A 1 79 ? 1.218 -7.021 3.501 1.00 97.94 79 TYR A O 1
ATOM 605 N N . TYR A 1 80 ? 0.628 -4.872 3.164 1.00 97.62 80 TYR A N 1
ATOM 606 C CA . TYR A 1 80 ? 1.835 -4.423 2.485 1.00 97.62 80 TYR A CA 1
ATOM 607 C C . TYR A 1 80 ? 2.435 -3.259 3.256 1.00 97.62 80 TYR A C 1
ATOM 609 O O . TYR A 1 80 ? 1.692 -2.461 3.826 1.00 97.62 80 TYR A O 1
ATOM 617 N N . TRP A 1 81 ? 3.754 -3.103 3.252 1.00 97.75 81 TRP A N 1
ATOM 618 C CA . TRP A 1 81 ? 4.350 -1.863 3.734 1.00 97.75 81 TRP A CA 1
ATOM 619 C C . TRP A 1 81 ? 3.994 -0.704 2.808 1.00 97.75 81 TRP A C 1
ATOM 621 O O . TRP A 1 81 ? 4.054 -0.824 1.581 1.00 97.75 81 TRP A O 1
ATOM 631 N N . ASN A 1 82 ? 3.659 0.437 3.402 1.00 96.19 82 ASN A N 1
ATOM 632 C CA . ASN A 1 82 ? 3.512 1.690 2.686 1.00 96.19 82 ASN A CA 1
ATOM 633 C C . ASN A 1 82 ? 4.896 2.186 2.247 1.00 96.19 82 ASN A C 1
ATOM 635 O O . ASN A 1 82 ? 5.716 2.560 3.083 1.00 96.19 82 ASN A O 1
ATOM 639 N N . SER A 1 83 ? 5.144 2.234 0.937 1.00 92.69 83 SER A N 1
ATOM 640 C CA . SER A 1 83 ? 6.409 2.751 0.392 1.00 92.69 83 SER A CA 1
ATOM 641 C C . SER A 1 83 ? 6.586 4.265 0.553 1.00 92.69 83 SER A C 1
ATOM 643 O O . SER A 1 83 ? 7.671 4.786 0.298 1.00 92.69 83 SER A O 1
ATOM 645 N N . GLY A 1 84 ? 5.519 4.991 0.906 1.00 90.81 84 GLY A N 1
ATOM 646 C CA . GLY A 1 84 ? 5.490 6.454 0.908 1.00 90.81 84 GLY A CA 1
ATOM 647 C C . GLY A 1 84 ? 5.381 7.072 -0.491 1.00 90.81 84 GLY A C 1
ATOM 648 O O . GLY A 1 84 ? 5.388 8.296 -0.617 1.00 90.81 84 GLY A O 1
ATOM 649 N N . MET A 1 85 ? 5.265 6.254 -1.542 1.00 93.19 85 MET A N 1
ATOM 650 C CA . MET A 1 85 ? 5.084 6.713 -2.918 1.00 93.19 85 MET A CA 1
ATOM 651 C C . MET A 1 85 ? 3.604 6.749 -3.297 1.00 93.19 85 MET A C 1
ATOM 653 O O . MET A 1 85 ? 2.845 5.817 -3.016 1.00 93.19 85 MET A O 1
ATOM 657 N N . PHE A 1 86 ? 3.219 7.813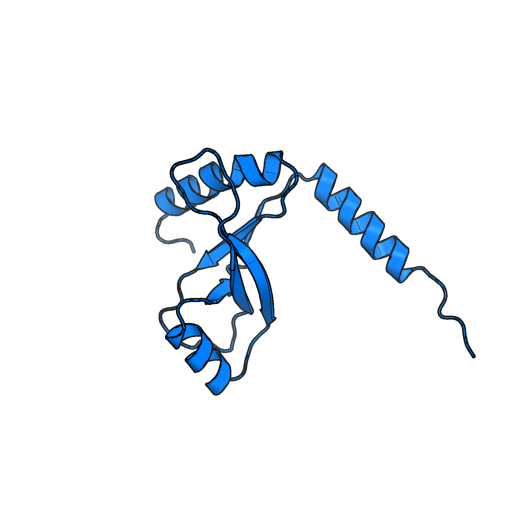 -4.000 1.00 92.88 86 PHE A N 1
ATOM 658 C CA . PHE A 1 86 ? 1.860 8.026 -4.484 1.00 92.88 86 PHE A CA 1
ATOM 659 C C . PHE A 1 86 ? 1.872 8.486 -5.941 1.00 92.88 86 PHE A C 1
ATOM 661 O O . PHE A 1 86 ? 2.748 9.247 -6.351 1.00 92.88 86 PHE A O 1
ATOM 668 N N . LEU A 1 87 ? 0.873 8.048 -6.707 1.00 92.19 87 LEU A N 1
ATOM 669 C CA . LEU A 1 87 ? 0.633 8.474 -8.081 1.00 92.19 87 LEU A CA 1
ATOM 670 C C . LEU A 1 87 ? -0.805 8.977 -8.222 1.00 92.19 87 LEU A C 1
ATOM 672 O O . LEU A 1 87 ? -1.768 8.297 -7.870 1.00 92.19 87 LEU A O 1
ATOM 676 N N . PHE A 1 88 ? -0.944 10.188 -8.745 1.00 90.31 88 PHE A N 1
ATOM 677 C CA . PHE A 1 88 ? -2.225 10.849 -8.953 1.00 90.31 88 PHE A CA 1
ATOM 678 C C . PHE A 1 88 ? -2.076 11.983 -9.967 1.00 90.31 88 PHE A C 1
ATOM 680 O O . PHE A 1 88 ? -0.997 12.556 -10.131 1.00 90.31 88 PHE A O 1
ATOM 687 N N . ARG A 1 89 ? -3.177 12.372 -10.621 1.00 87.75 89 ARG A N 1
ATOM 688 C CA . ARG A 1 89 ? -3.204 13.616 -11.401 1.00 87.75 89 ARG A CA 1
ATOM 689 C C . ARG A 1 89 ? -3.090 14.828 -10.476 1.00 87.75 89 ARG A C 1
ATOM 691 O O . ARG A 1 89 ? -3.896 14.990 -9.562 1.00 87.75 89 ARG A O 1
ATOM 698 N N . ALA A 1 90 ? -2.140 15.718 -10.770 1.00 79.06 90 ALA A N 1
ATOM 699 C CA . ALA A 1 90 ? -1.889 16.930 -9.986 1.00 79.06 90 ALA A CA 1
ATOM 700 C C . ALA A 1 90 ? -3.144 17.808 -9.821 1.00 79.06 90 ALA A C 1
ATOM 702 O O . ALA A 1 90 ? -3.429 18.266 -8.718 1.00 79.06 90 ALA A O 1
ATOM 703 N N . GLY A 1 91 ? -3.933 17.985 -10.891 1.00 76.25 91 GLY A N 1
ATOM 704 C CA . GLY A 1 91 ? -5.184 18.753 -10.837 1.00 76.25 91 GLY A CA 1
ATOM 705 C C . GLY A 1 91 ? -6.180 18.191 -9.821 1.00 76.25 91 GLY A C 1
ATOM 706 O O . GLY A 1 91 ? -6.723 18.939 -9.014 1.00 76.25 91 GLY A O 1
ATOM 707 N N . ARG A 1 92 ? -6.331 16.863 -9.780 1.00 70.44 92 ARG A N 1
ATOM 708 C CA . ARG A 1 92 ? -7.249 16.190 -8.859 1.00 70.44 92 ARG A CA 1
ATOM 709 C C . ARG A 1 92 ? -6.763 16.252 -7.409 1.00 70.44 92 ARG A C 1
ATOM 711 O O . ARG A 1 92 ? -7.558 16.466 -6.506 1.00 70.44 92 ARG A O 1
ATOM 718 N N . TYR A 1 93 ? -5.458 16.144 -7.166 1.00 69.81 93 TYR A N 1
ATOM 719 C CA . TYR A 1 93 ? -4.904 16.326 -5.818 1.00 69.81 93 TYR A CA 1
ATOM 720 C C . TYR A 1 93 ? -5.138 17.736 -5.261 1.00 69.81 93 TYR A C 1
ATOM 722 O O . TYR A 1 93 ? -5.466 17.890 -4.087 1.00 69.81 93 TYR A O 1
ATOM 730 N N . LEU A 1 94 ? -5.046 18.769 -6.105 1.00 74.62 94 LEU A N 1
ATOM 731 C CA . LEU A 1 94 ? -5.376 20.139 -5.704 1.00 74.62 94 LEU A CA 1
ATOM 732 C C . LEU A 1 94 ? -6.864 20.309 -5.361 1.00 74.62 94 LEU A C 1
ATOM 734 O O . LEU A 1 94 ? -7.193 21.100 -4.477 1.00 74.62 94 LEU A O 1
ATOM 738 N N . GLU A 1 95 ? -7.763 19.586 -6.030 1.00 74.00 95 GLU A N 1
ATOM 739 C CA .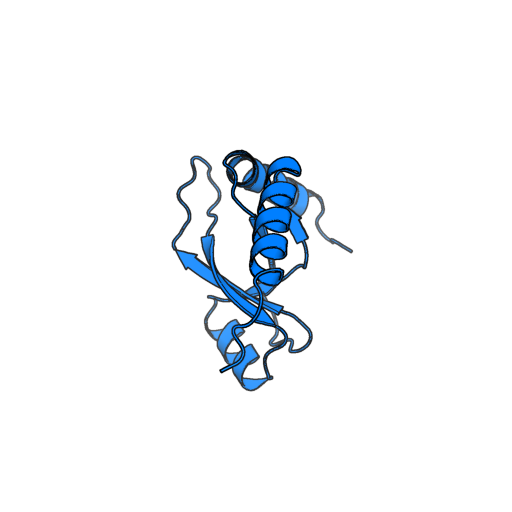 GLU A 1 95 ? -9.191 19.564 -5.688 1.00 74.00 95 GLU A CA 1
ATOM 740 C C . GLU A 1 95 ? -9.446 18.884 -4.337 1.00 74.00 95 GLU A C 1
ATOM 742 O O . GLU A 1 95 ? -10.140 19.452 -3.491 1.00 74.00 95 GLU A O 1
ATOM 747 N N . GLU A 1 96 ? -8.828 17.727 -4.086 1.00 71.62 96 GLU A N 1
ATOM 748 C CA . GLU A 1 96 ? -8.946 17.022 -2.801 1.00 71.62 96 GLU A CA 1
ATOM 749 C C . GLU A 1 96 ? -8.401 17.862 -1.637 1.00 71.62 96 GLU A C 1
ATOM 751 O O . GLU A 1 96 ? -9.060 18.004 -0.605 1.00 71.62 96 GLU A O 1
ATOM 756 N N . LEU A 1 97 ? -7.241 18.508 -1.811 1.00 73.94 97 LEU A N 1
ATOM 757 C CA . LEU A 1 97 ? -6.684 19.410 -0.799 1.00 73.94 97 LEU A CA 1
ATOM 758 C C . LEU A 1 97 ? -7.614 20.591 -0.497 1.00 73.94 97 LEU A C 1
ATOM 760 O O . LEU A 1 97 ? -7.792 20.950 0.669 1.00 73.94 97 LEU A O 1
ATOM 764 N N . LYS A 1 98 ? -8.243 21.184 -1.521 1.00 72.25 98 LYS A N 1
ATOM 765 C CA . LYS A 1 98 ? -9.243 22.247 -1.329 1.00 72.25 98 LYS A CA 1
ATOM 766 C C . LYS A 1 98 ? -10.455 21.742 -0.548 1.00 72.25 98 LYS A C 1
ATOM 768 O O . LYS A 1 98 ? -10.945 22.456 0.327 1.00 72.25 98 LYS A O 1
ATOM 773 N N . ASN A 1 99 ? -10.924 20.525 -0.822 1.00 71.44 99 ASN A N 1
ATOM 774 C CA . ASN A 1 99 ? -12.043 19.924 -0.098 1.00 71.44 99 ASN A CA 1
ATOM 775 C C . ASN A 1 99 ? -11.706 19.681 1.382 1.00 71.44 99 ASN A C 1
ATOM 777 O O . ASN A 1 99 ? -12.486 20.074 2.251 1.00 71.44 99 ASN A O 1
ATOM 781 N N . ILE A 1 100 ? -10.528 19.122 1.677 1.00 70.69 100 ILE A N 1
ATOM 782 C CA . ILE A 1 100 ? -10.058 18.872 3.051 1.00 70.69 100 ILE A CA 1
ATOM 783 C C . ILE A 1 100 ? -9.874 20.190 3.820 1.00 70.69 100 ILE A C 1
ATOM 785 O O . ILE A 1 100 ? -10.382 20.335 4.934 1.00 70.69 100 ILE A O 1
ATOM 789 N N . ALA A 1 101 ? -9.214 21.185 3.218 1.00 64.69 101 ALA A N 1
ATOM 790 C CA . ALA A 1 101 ? -9.019 22.496 3.840 1.00 64.69 101 ALA A CA 1
ATOM 791 C C . ALA A 1 101 ? -10.355 23.206 4.124 1.00 64.69 101 ALA A C 1
ATOM 793 O O . ALA A 1 101 ? -10.515 23.842 5.167 1.00 64.69 101 ALA A O 1
ATOM 794 N N . ARG A 1 102 ? -11.351 23.045 3.240 1.00 59.53 102 ARG A N 1
ATOM 795 C CA . ARG A 1 102 ? -12.696 23.599 3.437 1.00 59.53 102 ARG A CA 1
ATOM 796 C C . ARG A 1 102 ? -13.415 22.958 4.625 1.00 59.53 102 ARG A C 1
ATOM 798 O O . ARG A 1 102 ? -14.022 23.680 5.413 1.00 59.53 102 ARG A O 1
ATOM 805 N N . ILE A 1 103 ? -13.303 21.642 4.799 1.00 59.38 103 ILE A N 1
ATOM 806 C CA . ILE A 1 103 ? -13.873 20.925 5.953 1.00 59.38 103 ILE A CA 1
ATOM 807 C C . ILE A 1 103 ? -13.206 21.382 7.259 1.00 59.38 103 ILE A C 1
ATOM 809 O O . ILE A 1 103 ? -13.900 21.655 8.236 1.00 59.38 103 ILE A O 1
ATOM 813 N N . SER A 1 104 ? -11.882 21.570 7.261 1.00 58.12 104 SER A N 1
ATOM 814 C CA . SER A 1 104 ? -11.151 22.070 8.435 1.00 58.12 104 SER A CA 1
ATOM 815 C C . SER A 1 104 ? -11.473 23.530 8.799 1.00 58.12 104 SER A C 1
ATOM 817 O O . SER A 1 104 ? -11.159 23.957 9.908 1.00 58.12 104 SER A O 1
ATOM 819 N N . SER A 1 105 ? -12.077 24.301 7.889 1.00 59.28 105 SER A N 1
ATOM 820 C CA . SER A 1 105 ? -12.434 25.715 8.095 1.00 59.28 105 SER A CA 1
ATOM 821 C C . SER A 1 105 ? -13.865 25.945 8.607 1.00 59.28 105 SER A C 1
ATOM 823 O O . SER A 1 105 ? -14.263 27.090 8.824 1.00 59.28 105 SER A O 1
ATOM 825 N N . MET A 1 106 ? -14.657 24.885 8.819 1.00 51.47 106 MET A N 1
ATOM 826 C CA . MET A 1 106 ? -15.997 25.020 9.398 1.00 51.47 106 MET A CA 1
ATOM 827 C C . MET A 1 106 ? -15.905 25.375 10.894 1.00 51.47 106 MET A C 1
ATOM 829 O O . MET A 1 106 ? -15.232 24.667 11.646 1.00 51.47 106 MET A O 1
ATOM 833 N N . PRO A 1 107 ? -16.578 26.443 11.369 1.00 55.38 107 PRO A N 1
ATOM 834 C CA . PRO A 1 107 ? -16.517 26.831 12.771 1.00 55.38 107 PRO A CA 1
ATOM 835 C C . PRO A 1 107 ? -17.130 25.735 13.647 1.00 55.38 107 PRO A C 1
ATOM 837 O O . PRO A 1 107 ? -18.285 25.341 13.467 1.00 55.38 107 PRO A O 1
ATOM 840 N N . VAL A 1 108 ? -16.359 25.266 14.629 1.00 58.34 108 VAL A N 1
ATOM 841 C CA . VAL A 1 108 ? -16.854 24.393 15.697 1.00 58.34 108 VAL A CA 1
ATOM 842 C C . VAL A 1 108 ? -17.969 25.149 16.419 1.00 58.34 108 VAL A C 1
ATOM 844 O O . VAL A 1 108 ? -17.714 26.168 17.065 1.00 58.34 108 VAL A O 1
ATOM 847 N N . LYS A 1 109 ? -19.219 24.680 16.302 1.00 51.50 109 LYS A N 1
ATOM 848 C CA . LYS A 1 109 ? -20.326 25.177 17.130 1.00 51.50 109 LYS A CA 1
ATOM 849 C C . LYS A 1 109 ? -19.958 24.932 18.594 1.00 51.50 109 LYS A C 1
ATOM 851 O O . LYS A 1 109 ? -20.052 23.802 19.068 1.00 51.50 109 LYS A O 1
ATOM 856 N N . LYS A 1 110 ? -19.538 25.986 19.299 1.00 46.50 110 LYS A N 1
ATOM 857 C CA . LYS A 1 110 ? -19.491 25.991 20.763 1.00 46.50 110 LYS A CA 1
ATOM 858 C C . LYS A 1 110 ? -20.921 25.759 21.257 1.00 46.50 110 LYS A C 1
ATOM 860 O O . LYS A 1 110 ? -21.808 26.543 20.923 1.00 46.50 110 LYS A O 1
ATOM 865 N N . ARG A 1 111 ? -21.139 24.638 21.944 1.00 50.91 111 ARG A N 1
ATOM 866 C CA . ARG A 1 111 ? -22.274 24.498 22.859 1.00 50.91 111 ARG A CA 1
ATOM 867 C C . ARG A 1 111 ? -21.971 25.272 24.131 1.00 50.91 111 ARG A C 1
ATOM 869 O O . ARG A 1 111 ? -20.769 25.353 24.472 1.00 50.91 111 ARG A O 1
#

Mean predicted aligned error: 7.78 Å

Nearest PDB structures (foldseek):
  2cu2-assembly1_A-2  TM=9.034E-01  e=1.664E-06  Thermus thermophilus HB8
  2qh5-assembly2_B  TM=8.854E-01  e=1.895E-06  Helicobacter pylori 26695
  2qh5-assembly1_A  TM=8.866E-01  e=5.714E-06  Helicobacter pylori 26695
  4gwm-assembly1_B  TM=3.346E-01  e=5.089E+00  Homo sapiens
  3hvq-assembly2_C  TM=2.494E-01  e=7.513E+00  Rattus norvegicus

Sequence (111 aa):
MIADEDAFRAAVRNAMPYAEAGKLVTFGIVPDLPETGYGYIRRGEVSAGEQDMVAFEVAQFVEKPNLETAQAYVASGEYYWNSGMFLFRAGRYLEELKNIARISSMPVKKR